Protein AF-A0A3C0ZNM0-F1 (afdb_monomer_lite)

Foldseek 3Di:
DVVVVVVVVVCCVVPCPVVPDPDPCPDPVVV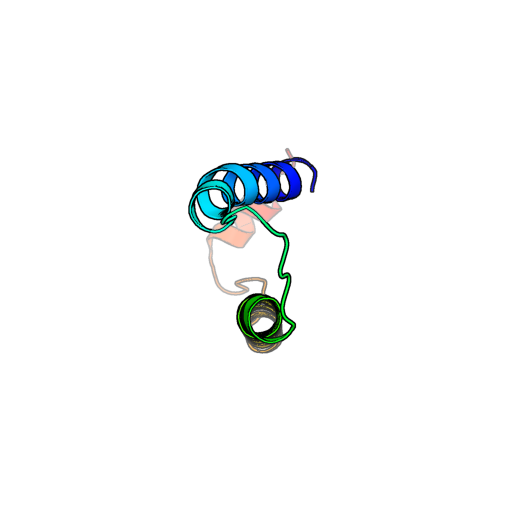VVVVVVVVVVVVVVVVVCVVDPPDPPPDPCVVVVVPDDD

Radius o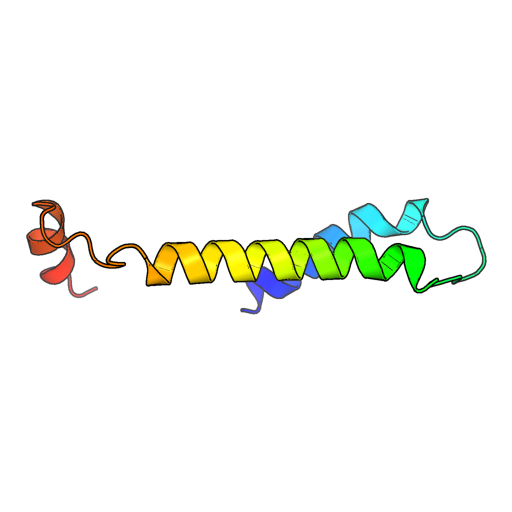f gyration: 19.83 Å; chains: 1; bounding box: 39×35×47 Å

pLDDT: mean 72.36, std 9.63, range [49.56, 89.0]

Sequence (70 aa):
MIVMIGHWIDLYWMILPPFMQAEPLLSIWEIAPIAAAVAAFFIITLRSFAKHRPVPVNDPLLVESLAQHH

Secondary structure (DSSP, 8-state):
-HHHHHHHHHHHHHHSGGG--SS----HHHHHHHHHHHHHHHHHHHHHHHHS-SS-TT-THHHHHHH---

Structure (mmCIF, N/CA/C/O backbone):
data_AF-A0A3C0ZNM0-F1
#
_entry.id   AF-A0A3C0ZNM0-F1
#
loop_
_atom_site.group_PDB
_atom_site.id
_atom_site.type_symbol
_atom_site.label_atom_id
_atom_site.label_alt_id
_atom_site.label_comp_id
_atom_site.label_asym_id
_atom_site.label_entity_id
_atom_site.label_seq_id
_atom_site.pdbx_PDB_ins_code
_atom_site.Cartn_x
_atom_site.Cartn_y
_atom_site.Cartn_z
_atom_site.occupancy
_atom_site.B_iso_or_equiv
_atom_site.auth_seq_id
_atom_site.auth_comp_id
_atom_site.auth_asym_id
_atom_site.auth_atom_id
_atom_site.pdbx_PDB_model_num
ATOM 1 N N . MET A 1 1 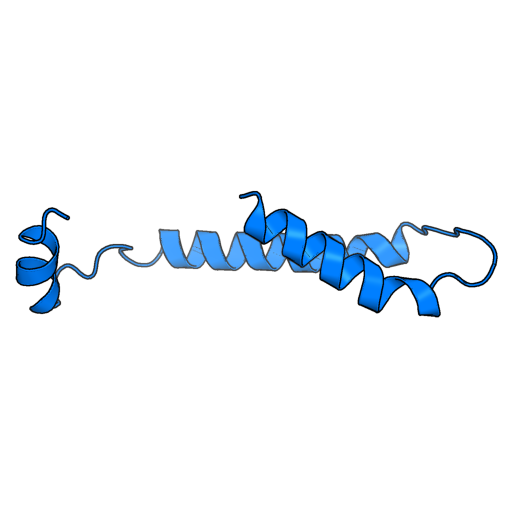? -8.216 10.041 -5.019 1.00 58.62 1 MET A N 1
ATOM 2 C CA . MET A 1 1 ? -7.685 8.972 -5.900 1.00 58.62 1 MET A CA 1
ATOM 3 C C . MET A 1 1 ? -6.654 9.484 -6.901 1.00 58.62 1 MET A C 1
ATOM 5 O O . MET A 1 1 ? -5.582 8.900 -6.931 1.00 58.62 1 MET A O 1
ATOM 9 N N . ILE A 1 2 ? -6.903 10.587 -7.628 1.00 76.62 2 ILE A N 1
ATOM 10 C CA . ILE A 1 2 ? -5.907 11.204 -8.537 1.00 76.62 2 ILE A CA 1
ATOM 11 C C . ILE A 1 2 ? -4.543 11.435 -7.864 1.00 76.62 2 ILE A C 1
ATOM 13 O O . ILE A 1 2 ? -3.524 11.063 -8.430 1.00 76.62 2 ILE A O 1
ATOM 17 N N . VAL A 1 3 ? -4.520 11.968 -6.637 1.00 79.38 3 VAL A N 1
ATOM 18 C CA . VAL A 1 3 ? -3.266 12.244 -5.906 1.00 79.38 3 VAL A CA 1
ATOM 19 C C . VAL A 1 3 ? -2.478 10.964 -5.618 1.00 79.38 3 VAL A C 1
ATOM 21 O O . VAL A 1 3 ? -1.265 10.934 -5.776 1.00 79.38 3 VAL A O 1
ATOM 24 N N . MET A 1 4 ? -3.168 9.882 -5.253 1.00 75.31 4 MET A N 1
ATOM 25 C CA . MET A 1 4 ? -2.525 8.608 -4.924 1.00 75.31 4 MET A CA 1
ATOM 26 C C . MET A 1 4 ? -1.933 7.941 -6.172 1.00 75.31 4 MET A C 1
ATOM 28 O O . MET A 1 4 ? -0.827 7.415 -6.129 1.00 75.31 4 MET A O 1
ATOM 32 N N . ILE A 1 5 ? -2.659 8.006 -7.293 1.00 77.19 5 ILE A N 1
ATOM 33 C CA . ILE A 1 5 ? -2.196 7.497 -8.589 1.00 77.19 5 ILE A CA 1
ATOM 34 C C . ILE A 1 5 ? -1.012 8.334 -9.087 1.00 77.19 5 ILE A C 1
ATOM 36 O O . ILE A 1 5 ? -0.020 7.770 -9.532 1.00 77.19 5 ILE A O 1
ATOM 40 N N . GLY A 1 6 ? -1.075 9.662 -8.948 1.00 82.69 6 GLY A N 1
ATOM 41 C CA . GLY A 1 6 ? 0.030 10.557 -9.293 1.00 82.69 6 GLY A CA 1
ATOM 42 C C . GLY A 1 6 ? 1.299 10.249 -8.500 1.00 82.69 6 GLY A C 1
ATOM 43 O O . GLY A 1 6 ? 2.371 10.152 -9.084 1.00 82.69 6 GLY A O 1
ATOM 44 N N . HIS A 1 7 ? 1.175 10.001 -7.194 1.00 81.06 7 HIS A N 1
ATOM 45 C CA . HIS A 1 7 ? 2.324 9.645 -6.360 1.00 81.06 7 HIS A CA 1
ATOM 46 C C . HIS A 1 7 ? 2.894 8.259 -6.689 1.00 81.06 7 HIS A C 1
ATOM 48 O O . HIS A 1 7 ? 4.100 8.047 -6.616 1.00 81.06 7 HIS A O 1
ATOM 54 N N . TRP A 1 8 ? 2.045 7.315 -7.102 1.00 73.94 8 TRP A N 1
ATOM 55 C CA . TRP A 1 8 ? 2.513 6.015 -7.575 1.00 73.94 8 TRP A CA 1
ATOM 56 C C . TRP A 1 8 ? 3.282 6.128 -8.899 1.00 73.94 8 TRP A C 1
ATOM 58 O O . TRP A 1 8 ? 4.333 5.508 -9.042 1.00 73.94 8 TRP A O 1
ATOM 68 N N . ILE A 1 9 ? 2.797 6.948 -9.837 1.00 78.06 9 ILE A N 1
ATOM 69 C CA . ILE A 1 9 ? 3.480 7.213 -11.112 1.00 78.06 9 ILE A CA 1
ATOM 70 C C . ILE A 1 9 ? 4.822 7.917 -10.874 1.00 78.06 9 ILE A C 1
ATOM 72 O O . ILE A 1 9 ? 5.809 7.549 -11.500 1.00 78.06 9 ILE A O 1
ATOM 76 N N . ASP A 1 10 ? 4.877 8.877 -9.951 1.00 82.50 10 ASP A N 1
ATOM 77 C CA . ASP A 1 10 ? 6.108 9.579 -9.567 1.00 82.50 10 ASP A CA 1
ATOM 78 C C . ASP A 1 10 ? 7.177 8.608 -9.029 1.00 82.50 10 ASP A C 1
ATOM 80 O O . ASP A 1 10 ? 8.300 8.558 -9.536 1.00 82.50 10 ASP A O 1
ATOM 84 N N . LEU A 1 11 ? 6.791 7.729 -8.096 1.0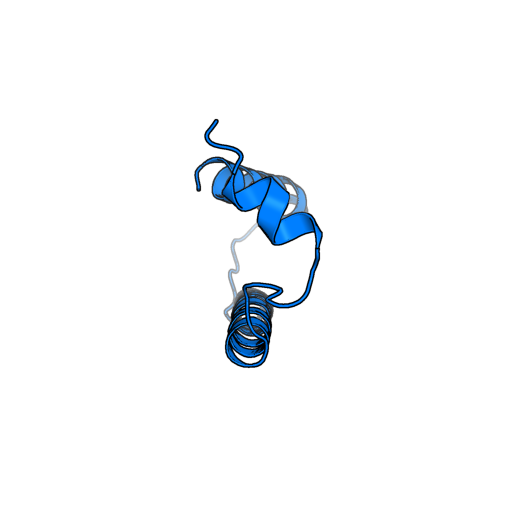0 77.12 11 LEU A N 1
ATOM 85 C CA . LEU A 1 11 ? 7.667 6.675 -7.574 1.00 77.12 11 LEU A CA 1
ATOM 86 C C . LEU A 1 11 ? 8.098 5.683 -8.657 1.00 77.12 11 LEU A C 1
ATOM 88 O O . LEU A 1 11 ? 9.261 5.284 -8.696 1.00 77.12 11 LEU A O 1
ATOM 92 N N . TYR A 1 12 ? 7.184 5.297 -9.550 1.00 72.94 12 TYR A N 1
ATOM 93 C CA . TYR A 1 12 ? 7.504 4.438 -10.687 1.00 72.94 12 TYR A CA 1
ATOM 94 C C . TYR A 1 12 ? 8.570 5.097 -11.567 1.00 72.94 12 TYR A C 1
ATOM 96 O O . TYR A 1 12 ? 9.579 4.480 -11.884 1.00 72.94 12 TYR A O 1
ATOM 104 N N . TRP A 1 13 ? 8.412 6.377 -11.894 1.00 77.81 13 TRP A N 1
ATOM 105 C CA . TRP A 1 13 ? 9.349 7.079 -12.766 1.00 77.81 13 TRP A CA 1
ATOM 106 C C . TRP A 1 13 ? 10.710 7.348 -12.121 1.00 77.81 13 TRP A C 1
ATOM 108 O O . TRP A 1 13 ? 11.707 7.407 -12.833 1.00 77.81 13 TRP A O 1
ATOM 118 N N . MET A 1 14 ? 10.775 7.484 -10.794 1.00 78.56 14 MET A N 1
ATOM 119 C CA . MET A 1 14 ? 12.036 7.699 -10.077 1.00 78.56 14 MET A CA 1
ATOM 120 C C . MET A 1 14 ? 12.805 6.394 -9.839 1.00 78.56 14 MET A C 1
ATOM 122 O O . MET A 1 14 ? 14.034 6.381 -9.866 1.00 78.56 14 MET A O 1
ATOM 126 N N . ILE A 1 15 ? 12.085 5.295 -9.603 1.00 72.12 15 ILE A N 1
ATOM 127 C CA . ILE A 1 15 ? 12.687 4.021 -9.206 1.00 72.12 15 ILE A CA 1
ATOM 128 C C . ILE A 1 15 ? 13.037 3.174 -10.420 1.00 72.12 15 ILE A C 1
ATOM 130 O O . ILE A 1 15 ? 14.095 2.573 -10.408 1.00 72.12 15 ILE A O 1
ATOM 134 N N . LEU A 1 16 ? 12.201 3.115 -11.459 1.00 69.94 16 LEU A N 1
ATOM 135 C CA . LEU A 1 16 ? 12.363 2.162 -12.565 1.00 69.94 16 LEU A CA 1
ATOM 136 C C . LEU A 1 16 ? 13.521 2.417 -13.562 1.00 69.94 16 LEU A C 1
ATOM 138 O O . LEU A 1 16 ? 14.062 1.430 -14.064 1.00 69.94 16 LEU A O 1
ATOM 142 N N . PRO A 1 17 ? 13.932 3.664 -13.883 1.00 67.12 17 PRO A N 1
ATOM 143 C CA . PRO A 1 17 ? 14.916 3.923 -14.941 1.00 67.12 17 PRO A CA 1
ATOM 144 C C . PRO A 1 17 ? 16.261 3.189 -14.787 1.00 67.12 17 PRO A C 1
ATOM 146 O O . PRO A 1 17 ? 16.757 2.676 -15.786 1.00 67.12 17 PRO A O 1
ATOM 149 N N . PRO A 1 18 ? 16.853 3.067 -13.580 1.00 68.94 18 PRO A N 1
ATOM 150 C CA . PRO A 1 18 ? 18.090 2.312 -13.368 1.00 68.94 18 PRO A CA 1
ATOM 151 C C . PRO A 1 18 ? 17.945 0.793 -13.542 1.00 68.94 18 PRO A C 1
ATOM 153 O O . PRO A 1 18 ? 18.946 0.113 -13.760 1.00 68.94 18 PRO A O 1
ATOM 156 N N . PHE A 1 19 ? 16.727 0.252 -13.425 1.00 64.06 19 PHE A N 1
ATOM 157 C CA . PHE A 1 19 ? 16.458 -1.187 -13.542 1.00 64.06 19 PHE A CA 1
ATOM 158 C C . PHE A 1 19 ? 16.109 -1.610 -14.977 1.00 64.06 19 PHE A C 1
ATOM 160 O O . PHE A 1 19 ? 16.156 -2.795 -15.293 1.00 64.06 19 PHE A O 1
ATOM 167 N N . MET A 1 20 ? 15.819 -0.661 -15.874 1.00 63.94 20 MET A N 1
ATOM 168 C CA . MET A 1 20 ? 15.619 -0.922 -17.303 1.00 63.94 20 MET A CA 1
ATOM 169 C C . MET A 1 20 ? 16.966 -0.994 -18.042 1.00 63.94 20 MET A C 1
ATOM 171 O O . MET A 1 20 ? 17.411 -0.041 -18.679 1.00 63.94 20 MET A O 1
ATOM 175 N N . GLN A 1 21 ? 17.633 -2.146 -17.967 1.00 57.94 21 GLN A N 1
ATOM 176 C CA . GLN A 1 21 ? 18.822 -2.460 -18.769 1.00 57.94 21 GLN A CA 1
ATOM 177 C C . GLN A 1 21 ? 18.404 -2.912 -20.179 1.00 57.94 21 GLN A C 1
ATOM 179 O O . GLN A 1 21 ? 18.135 -4.089 -20.356 1.00 57.94 21 GLN A O 1
ATOM 184 N N . ALA A 1 22 ? 18.357 -1.988 -21.151 1.00 63.94 22 ALA A N 1
ATOM 185 C CA . ALA A 1 22 ? 18.284 -2.161 -22.623 1.00 63.94 22 ALA A CA 1
ATOM 186 C C . ALA A 1 22 ? 17.219 -3.099 -23.260 1.00 63.94 22 ALA A C 1
ATOM 188 O O . ALA A 1 22 ? 16.915 -2.927 -24.434 1.00 63.94 22 ALA A O 1
ATOM 189 N N . GLU A 1 23 ? 16.603 -4.018 -22.523 1.00 59.69 23 GLU A N 1
ATOM 190 C CA . GLU A 1 23 ? 15.593 -4.982 -22.956 1.00 59.69 23 GLU A CA 1
ATOM 191 C C . GLU A 1 23 ? 14.560 -5.134 -21.822 1.00 59.69 23 GLU A C 1
ATOM 193 O O . GLU A 1 23 ? 14.940 -5.388 -20.674 1.00 59.69 23 GLU A O 1
ATOM 198 N N . PRO A 1 24 ? 13.250 -4.971 -22.082 1.00 59.56 24 PRO A N 1
ATOM 199 C CA . PRO A 1 24 ? 12.213 -5.064 -21.061 1.00 59.56 24 PRO A CA 1
ATOM 200 C C . PRO A 1 24 ? 11.948 -6.533 -20.705 1.00 59.56 24 PRO A C 1
ATOM 202 O O . PRO A 1 24 ? 10.938 -7.117 -21.095 1.00 59.56 24 PRO A O 1
ATOM 205 N N . LEU A 1 2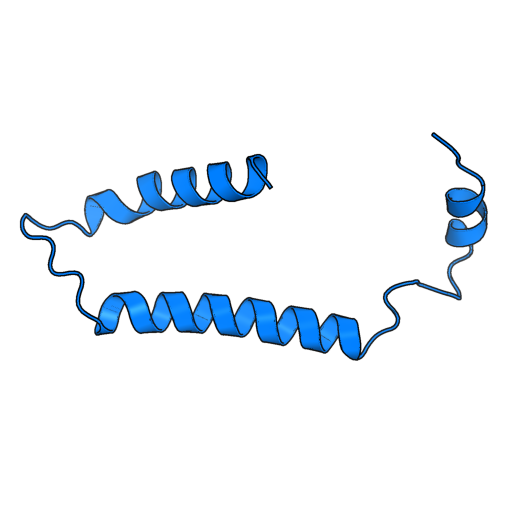5 ? 12.840 -7.153 -19.936 1.00 59.69 25 LEU A N 1
ATOM 206 C CA . LEU A 1 25 ? 12.561 -8.437 -19.300 1.00 59.69 25 LEU A CA 1
ATOM 207 C C . LEU A 1 25 ? 11.731 -8.196 -18.037 1.00 59.69 25 LEU A C 1
ATOM 209 O O . LEU A 1 25 ? 12.231 -8.347 -16.936 1.00 59.69 25 LEU A O 1
ATOM 213 N N . LEU A 1 26 ? 10.450 -7.840 -18.196 1.00 64.44 26 LEU A N 1
ATOM 214 C CA . LEU A 1 26 ? 9.458 -7.901 -17.114 1.00 64.44 26 LEU A CA 1
ATOM 215 C C . LEU A 1 26 ? 9.232 -9.371 -16.729 1.00 64.44 26 LEU A C 1
ATOM 217 O O . LEU A 1 26 ? 8.241 -9.997 -17.111 1.00 64.44 26 LEU A O 1
ATOM 221 N N . SER A 1 27 ? 10.191 -9.959 -16.021 1.00 66.44 27 SER A N 1
ATOM 222 C CA . SER A 1 27 ? 10.096 -11.338 -15.572 1.00 66.44 27 SER A CA 1
ATOM 223 C C . SER A 1 27 ? 9.088 -11.423 -14.431 1.00 66.44 27 SER A C 1
ATOM 225 O O . SER A 1 27 ? 9.037 -10.559 -13.551 1.00 66.44 27 SER A O 1
ATOM 227 N N . ILE A 1 28 ? 8.294 -12.496 -14.405 1.00 73.12 28 ILE A N 1
ATOM 228 C CA . ILE A 1 28 ? 7.296 -12.743 -13.350 1.00 73.12 28 ILE A CA 1
ATOM 229 C C . ILE A 1 28 ? 7.925 -12.655 -11.946 1.00 73.12 28 ILE A C 1
ATOM 231 O O . ILE A 1 28 ? 7.258 -12.296 -10.980 1.00 73.12 28 ILE A O 1
ATOM 235 N N . TRP A 1 29 ? 9.226 -12.937 -11.855 1.00 75.69 29 TRP A N 1
ATOM 236 C CA . TRP A 1 29 ? 10.026 -12.933 -10.637 1.00 75.69 29 TRP A CA 1
ATOM 237 C C . TRP A 1 29 ? 10.308 -11.545 -10.054 1.00 75.69 29 TRP A C 1
ATOM 239 O O . TRP A 1 29 ? 10.554 -11.453 -8.856 1.00 75.69 29 TRP A O 1
ATOM 249 N N . GLU A 1 30 ? 10.226 -10.475 -10.845 1.00 70.81 30 GLU A N 1
ATOM 250 C CA . GLU A 1 30 ? 10.393 -9.096 -10.357 1.00 70.81 30 GLU A CA 1
ATOM 251 C C . GLU A 1 30 ? 9.052 -8.480 -9.945 1.00 70.81 30 GLU A C 1
ATOM 253 O O . GLU A 1 30 ? 8.954 -7.770 -8.944 1.00 70.81 30 GLU A O 1
ATOM 258 N N . ILE A 1 31 ? 7.981 -8.817 -10.669 1.00 75.31 31 ILE A N 1
ATOM 259 C CA . ILE A 1 31 ? 6.633 -8.300 -10.404 1.00 75.31 31 ILE A CA 1
ATOM 260 C C . ILE A 1 31 ? 5.986 -9.023 -9.217 1.00 75.31 31 ILE A C 1
ATOM 262 O O . ILE A 1 31 ? 5.299 -8.391 -8.413 1.00 75.31 31 ILE A O 1
ATOM 266 N N . ALA A 1 32 ? 6.213 -10.332 -9.070 1.00 81.06 32 ALA A N 1
ATOM 267 C CA . ALA A 1 32 ? 5.647 -11.136 -7.990 1.00 81.06 32 ALA A CA 1
ATOM 268 C C . ALA A 1 32 ? 5.942 -10.594 -6.577 1.00 81.06 32 ALA A C 1
ATOM 270 O O . ALA A 1 32 ? 4.988 -10.456 -5.810 1.00 81.06 32 ALA A O 1
ATOM 271 N N . PRO A 1 33 ? 7.189 -10.247 -6.195 1.00 81.69 33 PRO A N 1
ATOM 272 C CA . PRO A 1 33 ? 7.464 -9.720 -4.859 1.00 81.69 33 PRO A CA 1
ATOM 273 C C . PRO A 1 33 ? 6.836 -8.341 -4.631 1.00 81.69 33 PRO A C 1
ATOM 275 O O . PRO A 1 33 ? 6.316 -8.090 -3.545 1.00 81.69 33 PRO A O 1
ATOM 278 N N . ILE A 1 34 ? 6.806 -7.472 -5.649 1.00 80.00 34 ILE A N 1
ATOM 279 C CA . ILE A 1 34 ? 6.161 -6.152 -5.554 1.00 80.00 34 ILE A CA 1
ATOM 280 C C . ILE A 1 34 ? 4.649 -6.320 -5.367 1.00 80.00 34 ILE A C 1
ATOM 282 O O . ILE A 1 34 ? 4.067 -5.757 -4.440 1.00 80.00 34 ILE A O 1
ATOM 286 N N . ALA A 1 35 ? 4.011 -7.148 -6.196 1.00 81.06 35 ALA A N 1
ATOM 287 C CA . ALA A 1 35 ? 2.586 -7.443 -6.093 1.00 81.06 35 ALA A CA 1
ATOM 288 C C . ALA A 1 35 ? 2.235 -8.111 -4.753 1.00 81.06 35 ALA A C 1
ATOM 290 O O . ALA A 1 35 ? 1.230 -7.758 -4.135 1.00 81.06 35 ALA A O 1
ATOM 291 N N . ALA A 1 36 ? 3.079 -9.025 -4.264 1.00 85.38 36 ALA A N 1
ATOM 292 C CA . ALA A 1 36 ? 2.905 -9.674 -2.969 1.00 85.38 36 ALA A CA 1
ATOM 293 C C . ALA A 1 36 ? 3.033 -8.683 -1.804 1.00 85.38 36 ALA A C 1
ATOM 295 O O . ALA A 1 36 ? 2.226 -8.735 -0.879 1.00 85.38 36 ALA A O 1
ATOM 296 N N . ALA A 1 37 ? 3.991 -7.753 -1.854 1.00 86.62 37 ALA A N 1
ATOM 297 C CA . ALA A 1 37 ? 4.150 -6.715 -0.838 1.00 86.62 37 ALA A CA 1
ATOM 298 C C . ALA A 1 37 ? 2.940 -5.769 -0.802 1.00 86.62 37 ALA A C 1
ATOM 300 O O . ALA A 1 37 ? 2.406 -5.487 0.272 1.00 86.62 37 ALA A O 1
ATOM 301 N N . VAL A 1 38 ? 2.457 -5.340 -1.972 1.00 84.94 38 VAL A N 1
ATOM 302 C CA . VAL A 1 38 ? 1.250 -4.510 -2.092 1.00 84.94 38 VAL A CA 1
ATOM 303 C C . VAL A 1 38 ? 0.028 -5.258 -1.555 1.00 84.94 38 VAL A C 1
ATOM 305 O O . VAL A 1 38 ? -0.707 -4.727 -0.721 1.00 84.94 38 VAL A O 1
ATOM 308 N N . ALA A 1 39 ? -0.171 -6.515 -1.958 1.00 84.56 39 ALA A N 1
ATOM 309 C CA . ALA A 1 39 ? -1.264 -7.341 -1.456 1.00 84.56 39 ALA A CA 1
ATOM 310 C C . ALA A 1 39 ? -1.179 -7.540 0.067 1.00 84.56 39 ALA A C 1
ATOM 312 O O . ALA A 1 39 ? -2.182 -7.383 0.763 1.00 84.56 39 ALA A O 1
ATOM 313 N N . ALA A 1 40 ? 0.011 -7.823 0.605 1.00 89.00 40 ALA A N 1
ATOM 314 C CA . ALA A 1 40 ? 0.234 -7.973 2.039 1.00 89.00 40 ALA A CA 1
ATOM 315 C C . ALA A 1 40 ? -0.089 -6.682 2.804 1.00 89.00 40 ALA A C 1
ATOM 317 O O . ALA A 1 40 ? -0.772 -6.742 3.826 1.00 89.00 40 ALA A O 1
ATOM 318 N N . PHE A 1 41 ? 0.323 -5.520 2.288 1.00 86.75 41 PHE A N 1
ATOM 319 C CA . PHE A 1 41 ? -0.005 -4.219 2.870 1.00 86.75 41 PHE A CA 1
ATOM 320 C C . PHE A 1 41 ? -1.520 -4.010 2.975 1.00 86.75 41 PHE A C 1
ATOM 322 O O . PHE A 1 41 ? -2.030 -3.700 4.057 1.00 86.75 41 PHE A O 1
ATOM 329 N N . PHE A 1 42 ? -2.257 -4.241 1.883 1.00 85.38 42 PHE A N 1
ATOM 330 C CA . PHE A 1 42 ? -3.715 -4.112 1.888 1.00 85.38 42 PHE A CA 1
ATOM 331 C C . PHE A 1 42 ? -4.375 -5.115 2.832 1.00 85.38 42 PHE A C 1
ATOM 333 O O . PHE A 1 42 ? -5.229 -4.723 3.622 1.00 85.38 42 PHE A O 1
ATOM 340 N N . ILE A 1 43 ? -3.956 -6.383 2.812 1.00 87.62 43 ILE A N 1
ATOM 341 C CA . ILE A 1 43 ? -4.506 -7.432 3.678 1.00 87.62 43 ILE A CA 1
ATOM 342 C C . ILE A 1 43 ? -4.284 -7.098 5.157 1.00 87.62 43 ILE A C 1
ATOM 344 O O . ILE A 1 43 ? -5.218 -7.208 5.949 1.00 87.62 43 ILE A O 1
ATOM 348 N N . ILE A 1 44 ? -3.074 -6.692 5.550 1.00 87.88 44 ILE A N 1
ATOM 349 C CA . ILE A 1 44 ? -2.757 -6.348 6.945 1.00 87.88 44 ILE A CA 1
ATOM 350 C C . ILE A 1 44 ? -3.562 -5.125 7.381 1.00 87.88 44 ILE A C 1
ATOM 352 O O . ILE A 1 44 ? -4.162 -5.144 8.457 1.00 87.88 44 ILE A O 1
ATOM 356 N N . THR A 1 45 ? -3.628 -4.098 6.533 1.00 84.56 45 THR A N 1
ATOM 357 C CA . THR A 1 45 ? -4.387 -2.876 6.815 1.00 84.56 45 THR A CA 1
ATOM 358 C C . THR A 1 45 ? -5.869 -3.197 6.992 1.00 84.56 45 THR A C 1
ATOM 360 O O . THR A 1 45 ? -6.427 -2.919 8.051 1.00 84.56 45 THR A O 1
ATOM 363 N N . LEU A 1 46 ? -6.499 -3.885 6.034 1.00 85.19 46 LEU A N 1
ATOM 364 C CA . LEU A 1 46 ? -7.915 -4.258 6.125 1.00 85.19 46 LEU A CA 1
ATOM 365 C C . LEU A 1 46 ? -8.200 -5.162 7.327 1.00 85.19 46 LEU A C 1
ATOM 367 O O . LEU A 1 46 ? -9.202 -4.973 8.010 1.00 85.19 46 LEU A O 1
ATOM 371 N N . ARG A 1 47 ? -7.312 -6.116 7.633 1.00 85.06 47 ARG A N 1
ATOM 372 C CA . ARG A 1 47 ? -7.454 -6.971 8.822 1.00 85.06 47 ARG A CA 1
ATOM 373 C C . ARG A 1 47 ? -7.331 -6.176 10.117 1.00 85.06 47 ARG A C 1
ATOM 375 O O . ARG A 1 47 ? -8.061 -6.466 11.060 1.00 85.06 47 ARG A O 1
ATOM 382 N N . SER A 1 48 ? -6.449 -5.180 10.174 1.00 80.50 48 SER A N 1
ATOM 383 C CA . SER A 1 48 ? -6.308 -4.302 11.340 1.00 80.50 48 SER A CA 1
ATOM 384 C C . SER A 1 48 ? -7.561 -3.450 11.556 1.00 80.50 48 SER A C 1
ATOM 386 O O . SER A 1 48 ? -8.080 -3.407 12.674 1.00 80.50 48 SER A O 1
ATOM 388 N N . PHE A 1 49 ? -8.098 -2.873 10.476 1.00 78.31 49 PHE A N 1
ATOM 389 C CA . PHE A 1 49 ? -9.355 -2.115 10.471 1.00 78.31 49 PHE A CA 1
ATOM 390 C C . PHE A 1 49 ? -10.586 -2.978 10.774 1.00 78.31 49 PHE A C 1
ATOM 392 O O . PHE A 1 49 ? -11.531 -2.496 11.383 1.00 78.31 49 PHE A O 1
ATOM 399 N N . ALA A 1 50 ? -10.593 -4.254 10.382 1.00 76.25 50 ALA A N 1
ATOM 400 C CA . ALA A 1 50 ? -11.672 -5.179 10.732 1.00 76.25 50 ALA A CA 1
ATOM 401 C C . ALA A 1 50 ? -11.609 -5.618 12.204 1.00 76.25 50 ALA A C 1
ATOM 403 O O . ALA A 1 50 ? -12.635 -5.922 12.810 1.00 76.25 50 ALA A O 1
ATOM 404 N N . LYS A 1 51 ? -10.402 -5.679 12.781 1.00 72.44 51 LYS A N 1
ATOM 405 C CA . LYS A 1 51 ? -10.181 -6.137 14.158 1.00 72.44 51 LYS A CA 1
ATOM 406 C C . LYS A 1 51 ? -10.397 -5.034 15.198 1.00 72.44 51 LYS A C 1
ATOM 408 O O . LYS A 1 51 ? -10.796 -5.341 16.319 1.00 72.44 51 LYS A O 1
ATOM 413 N N . HIS A 1 52 ? -10.144 -3.775 14.850 1.00 68.81 52 HIS A N 1
ATOM 414 C CA . HIS A 1 52 ? -10.288 -2.636 15.758 1.00 68.81 52 HIS A CA 1
ATOM 415 C C . HIS A 1 52 ? -11.438 -1.743 15.315 1.00 68.81 52 HIS A C 1
ATOM 417 O O . HIS A 1 52 ? -11.652 -1.547 14.125 1.00 68.81 52 HIS A O 1
ATOM 423 N N . ARG A 1 53 ? -12.183 -1.185 16.274 1.00 63.25 53 ARG A N 1
ATOM 424 C CA . ARG A 1 53 ? -13.261 -0.245 15.956 1.00 63.25 53 ARG A CA 1
ATOM 425 C C . ARG A 1 53 ? -12.653 0.967 15.232 1.00 63.25 53 ARG A C 1
ATOM 427 O O . ARG A 1 53 ? -11.814 1.634 15.832 1.00 63.25 53 ARG A O 1
ATOM 434 N N . PRO A 1 54 ? -13.064 1.265 13.986 1.00 63.62 54 PRO A N 1
ATOM 435 C CA . PRO A 1 54 ? -12.514 2.390 13.229 1.00 63.62 54 PRO A CA 1
ATOM 436 C C . PRO A 1 54 ? -12.902 3.746 13.834 1.00 63.62 54 PRO A C 1
ATOM 438 O O . PRO A 1 54 ? -12.257 4.749 13.557 1.00 63.62 54 PRO A O 1
ATOM 441 N N . VAL A 1 55 ? -13.938 3.769 14.677 1.00 63.16 55 VAL A N 1
ATOM 442 C CA . VAL A 1 55 ? -14.375 4.947 15.424 1.00 63.16 55 VAL A CA 1
ATOM 443 C C . VAL A 1 55 ? -13.913 4.805 16.879 1.00 63.16 55 VAL A C 1
ATOM 445 O O . VAL A 1 55 ? -14.329 3.845 17.545 1.00 63.16 55 VAL A O 1
ATOM 448 N N . PRO A 1 56 ? -13.086 5.733 17.395 1.00 64.75 56 PRO A N 1
ATOM 449 C CA . PRO A 1 56 ? -12.672 5.728 18.791 1.00 64.75 56 PRO A CA 1
ATOM 450 C C . PRO A 1 56 ? -13.846 6.124 19.700 1.00 64.75 56 PRO A C 1
ATOM 452 O O . PRO A 1 56 ? -13.957 7.240 20.168 1.00 64.75 56 PRO A O 1
ATOM 455 N N . VAL A 1 57 ? -14.754 5.193 19.988 1.00 64.50 57 VAL A N 1
ATOM 456 C CA . VAL A 1 57 ? -15.994 5.425 20.765 1.00 64.50 57 VAL A CA 1
ATOM 457 C C . VAL A 1 57 ? -15.814 5.997 22.182 1.00 64.50 57 VAL A C 1
ATOM 459 O O . VAL A 1 57 ? -16.810 6.311 22.821 1.00 64.50 57 VAL A O 1
ATOM 462 N N . ASN A 1 58 ? -14.585 6.122 22.685 1.00 63.41 58 ASN A N 1
ATOM 463 C CA . ASN A 1 58 ? -14.298 6.569 24.049 1.00 63.41 58 ASN A CA 1
ATOM 464 C C . ASN A 1 58 ? -13.373 7.795 24.117 1.00 63.41 58 ASN A C 1
ATOM 466 O O . ASN A 1 58 ? -12.818 8.076 25.177 1.00 63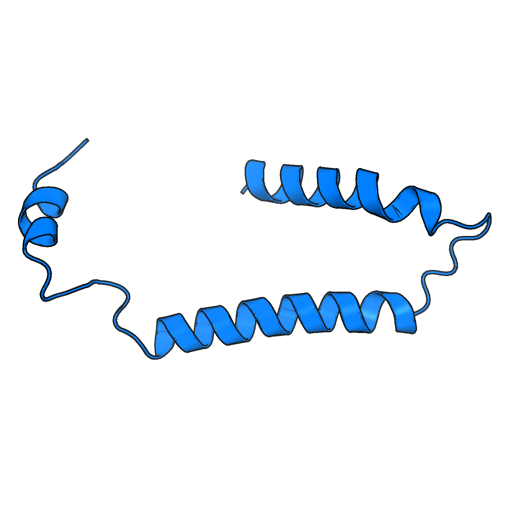.41 58 ASN A O 1
ATOM 470 N N . ASP A 1 59 ? -13.154 8.478 22.994 1.00 64.25 59 ASP A N 1
ATOM 471 C CA . ASP A 1 59 ? -12.317 9.673 22.961 1.00 64.25 59 ASP A CA 1
ATOM 472 C C . ASP A 1 59 ? -13.197 10.938 23.117 1.00 64.25 59 ASP A C 1
ATOM 474 O O . ASP A 1 59 ? -14.144 11.131 22.345 1.00 64.25 59 ASP A O 1
ATOM 478 N N . PRO A 1 60 ? -12.945 11.782 24.144 1.00 64.88 60 PRO A N 1
ATOM 479 C CA . PRO A 1 60 ? -13.724 12.991 24.415 1.00 64.88 60 PRO A CA 1
ATOM 480 C C . PRO A 1 60 ? -13.716 13.998 23.253 1.00 64.88 60 PRO A C 1
ATOM 482 O O . PRO A 1 60 ? -14.645 14.800 23.156 1.00 64.88 60 PRO A O 1
ATOM 485 N N . LEU A 1 61 ? -12.743 13.921 22.335 1.00 68.06 61 LEU A N 1
ATOM 486 C CA . LEU A 1 61 ? -12.685 14.760 21.134 1.00 68.06 61 LEU A CA 1
ATOM 487 C C . LEU A 1 61 ? -13.672 14.324 20.028 1.00 68.06 61 LEU A C 1
ATOM 489 O O . LEU A 1 61 ? -13.920 15.085 19.087 1.00 68.06 61 LEU A O 1
ATOM 493 N N . LEU A 1 62 ? -14.272 13.123 20.105 1.00 60.66 62 LEU A N 1
ATOM 494 C CA . LEU A 1 62 ? -15.293 12.710 19.125 1.00 60.66 62 LEU A CA 1
ATOM 495 C C . LEU A 1 62 ? -16.566 13.533 19.227 1.00 60.66 62 LEU A C 1
ATOM 497 O O . LEU A 1 62 ? -17.195 13.810 18.213 1.00 60.66 62 LEU A O 1
ATOM 501 N N . VAL A 1 63 ? -16.966 13.905 20.441 1.00 64.44 63 VAL A N 1
ATOM 502 C CA . VAL A 1 63 ? -18.184 14.698 20.644 1.00 64.44 63 VAL A CA 1
ATOM 503 C C . VAL A 1 63 ? -18.024 16.086 20.018 1.00 64.44 63 VAL A C 1
ATOM 505 O O . VAL A 1 63 ? -18.964 16.595 19.413 1.00 64.44 63 VAL A O 1
ATOM 508 N N . GLU A 1 64 ? -16.826 16.666 20.106 1.00 61.12 64 GLU A N 1
ATOM 509 C CA . GLU A 1 64 ? -16.507 17.978 19.535 1.00 61.12 64 GLU A CA 1
ATOM 510 C C . GLU A 1 64 ? -16.401 17.930 18.000 1.00 61.12 64 GLU A C 1
ATOM 512 O O . GLU A 1 64 ? -16.982 18.769 17.312 1.00 61.12 64 GLU A O 1
ATOM 517 N N . SER A 1 65 ? -15.754 16.896 17.449 1.00 63.09 65 SER A N 1
ATOM 518 C CA . SER A 1 65 ? -15.610 16.721 15.993 1.00 63.09 65 SER A CA 1
ATOM 519 C C . SER A 1 65 ? -16.904 16.307 15.280 1.00 63.09 65 SER A C 1
ATOM 521 O O . SER A 1 65 ? -17.114 16.699 14.136 1.00 63.09 65 SER A O 1
ATOM 523 N N . LEU A 1 66 ? -17.818 15.581 15.939 1.00 64.44 66 LEU A N 1
ATOM 524 C CA . LEU A 1 66 ? -19.150 15.273 15.389 1.00 64.44 66 LEU A CA 1
ATOM 525 C C . LEU A 1 66 ? -20.064 16.508 15.320 1.00 64.44 66 LEU A C 1
ATOM 527 O O . LEU A 1 66 ? -20.959 16.568 14.476 1.00 64.44 66 LEU A O 1
ATOM 531 N N . ALA A 1 67 ? -19.851 17.489 16.202 1.00 68.75 67 ALA A N 1
ATOM 532 C CA . ALA A 1 67 ? -20.579 18.756 16.196 1.00 68.75 67 ALA A CA 1
ATOM 533 C C . ALA A 1 67 ? -20.033 19.755 15.156 1.00 68.75 67 ALA A C 1
ATOM 535 O O . ALA A 1 67 ? -20.732 20.699 14.785 1.00 68.75 67 ALA A O 1
ATOM 536 N N . GLN A 1 68 ? -18.816 19.542 14.644 1.00 60.53 68 GLN A N 1
ATOM 537 C CA . GLN A 1 68 ? -18.230 20.342 13.569 1.00 60.53 68 GLN A CA 1
ATOM 538 C C . GLN A 1 68 ? -18.787 19.918 12.202 1.00 60.53 68 GLN A C 1
ATOM 540 O O . GLN A 1 68 ? -18.292 19.003 11.553 1.00 60.53 68 GLN A O 1
ATOM 545 N N . HIS A 1 69 ? -19.828 20.622 11.753 1.00 55.44 69 HIS A N 1
ATOM 546 C CA . HIS A 1 69 ? -20.247 20.648 10.350 1.00 55.44 69 HIS A CA 1
ATOM 547 C C . HIS A 1 69 ? -19.478 21.760 9.623 1.00 55.44 69 HIS A C 1
ATOM 549 O O . HIS A 1 69 ? -19.826 22.932 9.756 1.00 55.44 69 HIS A O 1
ATOM 555 N N . HIS A 1 70 ? -18.435 21.396 8.878 1.00 49.56 70 HIS A N 1
ATOM 556 C CA . HIS A 1 70 ? -17.769 22.254 7.893 1.00 49.56 70 HIS A CA 1
ATOM 557 C C . HIS A 1 70 ? -17.818 21.580 6.523 1.00 49.56 70 HIS A C 1
ATOM 559 O O . HIS A 1 70 ? -17.585 20.351 6.473 1.00 49.56 70 HIS A O 1
#